Protein AF-X0XHG9-F1 (afdb_monomer_lite)

Organism: NCBI:txid412755

Foldseek 3Di:
DPPPQDLVRLCVCVVVVPPPRPQRPPVVVLVVLVVVDPDPVRSCVVCVVVVVPPPD

Structure (mmCIF, N/CA/C/O backbone):
data_AF-X0XHG9-F1
#
_entry.id   AF-X0XHG9-F1
#
loop_
_atom_site.group_PDB
_atom_site.id
_atom_site.type_symbol
_atom_site.label_atom_id
_atom_site.label_alt_id
_atom_site.label_comp_id
_atom_site.label_asym_id
_atom_site.label_entity_id
_atom_site.label_seq_id
_atom_site.pdbx_PDB_ins_code
_atom_site.Cartn_x
_atom_site.Cartn_y
_atom_site.Cartn_z
_atom_site.occupancy
_atom_site.B_iso_or_equiv
_atom_site.auth_seq_id
_atom_site.auth_comp_id
_atom_site.auth_asym_id
_atom_site.auth_atom_id
_atom_site.pdbx_PDB_model_num
ATOM 1 N N . MET A 1 1 ? -9.970 14.629 24.888 1.00 34.59 1 MET A N 1
ATOM 2 C CA . MET A 1 1 ? -8.929 13.581 24.964 1.00 34.59 1 MET A CA 1
ATOM 3 C C . MET A 1 1 ? -8.985 12.742 23.700 1.00 34.59 1 MET A C 1
ATOM 5 O O . MET A 1 1 ? -10.022 12.144 23.450 1.00 34.59 1 MET A O 1
ATOM 9 N N . ALA A 1 2 ? -7.921 12.705 22.897 1.00 42.88 2 ALA A N 1
ATOM 10 C CA . ALA A 1 2 ? -7.814 11.713 21.832 1.00 42.88 2 ALA A CA 1
ATOM 11 C C . ALA A 1 2 ? -7.499 10.359 22.484 1.00 42.88 2 ALA A C 1
ATOM 13 O O . ALA A 1 2 ? -6.398 10.175 22.999 1.00 42.88 2 ALA A O 1
ATOM 14 N N . ASN A 1 3 ? -8.461 9.434 22.507 1.00 49.62 3 ASN A N 1
ATOM 15 C CA . ASN A 1 3 ? -8.163 8.024 22.752 1.00 49.62 3 ASN A CA 1
ATOM 16 C C . ASN A 1 3 ? -7.272 7.587 21.587 1.00 49.62 3 ASN A C 1
ATOM 18 O O . ASN A 1 3 ? -7.772 7.390 20.479 1.00 49.62 3 ASN A O 1
ATOM 22 N N . SER A 1 4 ? -5.951 7.551 21.787 1.00 55.25 4 SER A N 1
ATOM 23 C CA . SER A 1 4 ? -5.034 7.198 20.709 1.00 55.25 4 SER A CA 1
ATOM 24 C C . SER A 1 4 ? -5.233 5.722 20.399 1.00 55.25 4 SER A C 1
ATOM 26 O O . SER A 1 4 ? -4.683 4.857 21.080 1.00 55.25 4 SER A O 1
ATOM 28 N N . SER A 1 5 ? -6.066 5.446 19.400 1.00 64.38 5 SER A N 1
ATOM 29 C CA . SER A 1 5 ? -6.247 4.105 18.875 1.00 64.38 5 SER A CA 1
ATOM 30 C C . SER A 1 5 ? -4.876 3.483 18.622 1.00 64.38 5 SER A C 1
ATOM 32 O O . SER A 1 5 ? -4.002 4.093 17.988 1.00 64.38 5 SER A O 1
ATOM 34 N N . SER A 1 6 ? -4.666 2.287 19.165 1.00 72.25 6 SER A N 1
ATOM 35 C CA . SER A 1 6 ? -3.407 1.578 18.978 1.00 72.25 6 SER A CA 1
ATOM 36 C C . SER A 1 6 ? -3.169 1.347 17.483 1.00 72.25 6 SER A C 1
ATOM 38 O O . SER A 1 6 ? -4.102 1.257 16.683 1.00 72.25 6 SER A O 1
ATOM 40 N N . SER A 1 7 ? -1.911 1.224 17.056 1.00 66.94 7 SER A N 1
ATOM 41 C CA . SER A 1 7 ? -1.606 0.922 15.647 1.00 66.94 7 SER A CA 1
ATOM 42 C C . SER A 1 7 ? -2.320 -0.344 15.144 1.00 66.94 7 SER A C 1
ATOM 44 O O . SER A 1 7 ? -2.659 -0.422 13.968 1.00 66.94 7 SER A O 1
ATOM 46 N N . ARG A 1 8 ? -2.608 -1.296 16.044 1.00 69.19 8 ARG A N 1
ATOM 47 C CA . ARG A 1 8 ? -3.391 -2.504 15.758 1.00 69.19 8 ARG A CA 1
ATOM 48 C C . ARG A 1 8 ? -4.848 -2.185 15.422 1.00 69.19 8 ARG A C 1
ATOM 50 O O . ARG A 1 8 ? -5.361 -2.682 14.430 1.00 69.19 8 ARG A O 1
ATOM 57 N N . GLU A 1 9 ? -5.509 -1.375 16.235 1.00 75.25 9 GLU A N 1
ATOM 58 C CA . GLU A 1 9 ? -6.906 -0.979 16.016 1.00 75.25 9 GLU A CA 1
ATOM 59 C C . GLU A 1 9 ? -7.069 -0.158 14.733 1.00 75.25 9 GLU A C 1
ATOM 61 O O . GLU A 1 9 ? -8.009 -0.390 13.979 1.00 75.25 9 GLU A O 1
ATOM 66 N N . ARG A 1 10 ? -6.111 0.729 14.428 1.00 74.19 10 ARG A N 1
ATOM 67 C CA . ARG A 1 10 ? -6.090 1.482 13.162 1.00 74.19 10 ARG A CA 1
ATOM 68 C C . ARG A 1 10 ? -5.945 0.570 11.940 1.00 74.19 10 ARG A C 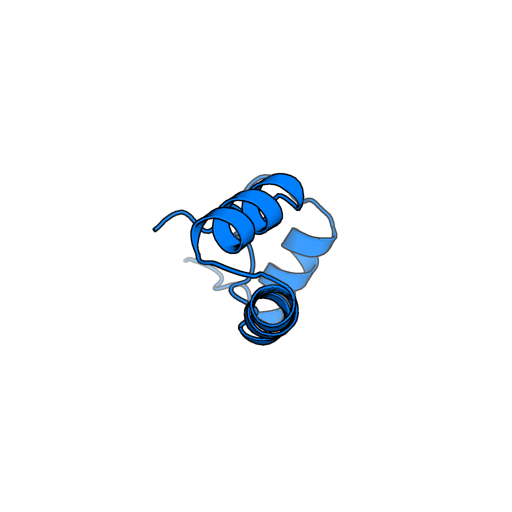1
ATOM 70 O O . ARG A 1 10 ? -6.633 0.779 10.948 1.00 74.19 10 ARG A O 1
ATOM 77 N N . LEU A 1 11 ? -5.086 -0.450 12.022 1.00 73.00 11 LEU A N 1
ATOM 78 C CA . LEU A 1 11 ? -4.921 -1.454 10.965 1.00 73.00 11 LEU A CA 1
ATOM 79 C C . LEU A 1 11 ? -6.199 -2.279 10.763 1.00 73.00 11 LEU A C 1
ATOM 81 O O . LEU A 1 11 ? -6.609 -2.475 9.625 1.00 73.00 11 LEU A O 1
ATOM 85 N N . LEU A 1 12 ? -6.832 -2.736 11.847 1.00 75.81 12 LEU A N 1
ATOM 86 C CA . LEU A 1 12 ? -8.079 -3.504 11.768 1.00 75.81 12 LEU A CA 1
ATOM 87 C C . LEU A 1 12 ? -9.213 -2.672 11.159 1.00 75.81 12 LEU A C 1
ATOM 89 O O . LEU A 1 12 ? -9.862 -3.133 10.230 1.00 75.81 12 LEU A O 1
ATOM 93 N N . ALA A 1 13 ? -9.372 -1.416 11.585 1.00 76.56 13 ALA A N 1
ATOM 94 C CA . ALA A 1 13 ? -10.362 -0.508 11.009 1.00 76.56 13 ALA A CA 1
ATOM 95 C C . ALA A 1 13 ? -10.143 -0.265 9.503 1.00 76.56 13 ALA A C 1
ATOM 97 O O . ALA A 1 13 ? -11.107 -0.180 8.746 1.00 76.56 13 ALA A O 1
ATOM 98 N N . ALA A 1 14 ? -8.885 -0.175 9.056 1.00 74.31 14 ALA A N 1
ATOM 99 C CA . ALA A 1 14 ? -8.563 -0.036 7.637 1.00 74.31 14 ALA A CA 1
ATOM 100 C C . ALA A 1 14 ? -8.855 -1.316 6.832 1.00 74.31 14 ALA A C 1
ATOM 102 O O . ALA A 1 14 ? -9.350 -1.221 5.712 1.00 74.31 14 ALA A O 1
ATOM 103 N N . ILE A 1 15 ? -8.589 -2.500 7.398 1.00 71.12 15 ILE A N 1
ATOM 104 C CA . ILE A 1 15 ? -8.931 -3.795 6.780 1.00 71.12 15 ILE A CA 1
ATOM 105 C C . ILE A 1 15 ? -10.453 -3.959 6.657 1.00 71.12 15 ILE A C 1
ATOM 107 O O . ILE A 1 15 ? -10.929 -4.422 5.624 1.00 71.12 15 ILE A O 1
ATOM 111 N N . ASP A 1 16 ? -11.209 -3.522 7.665 1.00 80.88 16 ASP A N 1
ATOM 112 C CA . ASP A 1 16 ? -12.677 -3.577 7.683 1.00 80.88 16 ASP A CA 1
ATOM 113 C C . ASP A 1 16 ? -13.340 -2.495 6.800 1.00 80.88 16 ASP A C 1
ATOM 115 O O . ASP A 1 16 ? -14.566 -2.392 6.749 1.00 80.88 16 ASP A O 1
ATOM 119 N N . GLY A 1 17 ? -12.553 -1.671 6.095 1.00 69.50 17 GLY A N 1
ATOM 120 C CA . GLY A 1 17 ? -13.061 -0.636 5.191 1.00 69.50 17 GLY A CA 1
ATOM 121 C C . GLY A 1 17 ? -13.740 0.538 5.902 1.00 69.50 17 GLY A C 1
ATOM 122 O O . GLY A 1 17 ? -14.571 1.223 5.303 1.00 69.50 17 GLY A O 1
ATOM 123 N N . ALA A 1 18 ? -13.415 0.785 7.176 1.00 75.75 18 ALA A N 1
ATOM 124 C CA . ALA A 1 18 ? -14.015 1.873 7.935 1.00 75.75 18 ALA A CA 1
ATOM 125 C C . ALA A 1 18 ? -13.677 3.238 7.307 1.00 75.75 18 ALA A C 1
ATOM 127 O O . ALA A 1 18 ? -12.516 3.570 7.050 1.00 75.75 18 ALA A O 1
ATOM 128 N N . ALA A 1 19 ? -14.705 4.058 7.080 1.00 69.62 19 ALA A N 1
ATOM 129 C CA . ALA A 1 19 ? -14.545 5.378 6.484 1.00 69.62 19 ALA A CA 1
ATOM 130 C C . ALA A 1 19 ? -13.618 6.263 7.338 1.00 69.62 19 ALA A C 1
ATOM 132 O O . ALA A 1 19 ? -13.829 6.434 8.538 1.00 69.62 19 ALA A O 1
ATOM 133 N N . GLY A 1 20 ? -12.588 6.833 6.708 1.00 71.31 20 GLY A N 1
ATOM 134 C CA . GLY A 1 20 ? -11.598 7.674 7.387 1.00 71.31 20 GLY A CA 1
ATOM 135 C C . GLY A 1 20 ? -10.519 6.905 8.157 1.00 71.31 20 GLY A C 1
ATOM 136 O O . GLY A 1 20 ? -9.691 7.542 8.809 1.00 71.31 20 GLY A O 1
ATOM 137 N N . ALA A 1 21 ? -10.485 5.567 8.079 1.00 66.88 21 ALA A N 1
ATOM 138 C CA . ALA A 1 21 ? -9.368 4.800 8.610 1.00 66.88 21 ALA A CA 1
ATOM 139 C C . ALA A 1 21 ? -8.081 5.156 7.837 1.00 66.88 21 ALA A C 1
ATOM 141 O O . ALA A 1 21 ? -8.056 5.051 6.607 1.00 66.88 21 ALA A O 1
ATOM 142 N N . PRO A 1 22 ? -7.010 5.602 8.521 1.00 67.06 22 PRO A N 1
ATOM 143 C CA . PRO A 1 22 ? -5.755 5.908 7.852 1.00 67.06 22 PRO A CA 1
ATOM 144 C C . PRO A 1 22 ? -5.183 4.625 7.250 1.00 67.06 22 PRO A C 1
ATOM 146 O O . PRO A 1 22 ? -5.083 3.616 7.952 1.00 67.06 22 PRO A O 1
ATOM 149 N N . VAL A 1 23 ? -4.780 4.672 5.973 1.00 66.94 23 VAL A N 1
ATOM 150 C CA . VAL A 1 23 ? -4.097 3.545 5.328 1.00 66.94 23 VAL A CA 1
ATOM 151 C C . VAL A 1 23 ? -2.875 3.209 6.180 1.00 66.94 23 VAL A C 1
ATOM 153 O O . VAL A 1 23 ? -2.016 4.071 6.398 1.00 66.94 23 VAL A O 1
ATOM 156 N N . PRO A 1 24 ? -2.782 1.987 6.719 1.00 66.31 24 PRO A N 1
ATOM 157 C CA . PRO A 1 24 ? -1.646 1.622 7.527 1.00 66.31 24 PRO A CA 1
ATOM 158 C C . PRO A 1 24 ? -0.429 1.618 6.608 1.00 66.31 24 PRO A C 1
ATOM 160 O O . PRO A 1 24 ? -0.374 0.853 5.645 1.00 66.31 24 PRO A O 1
ATOM 163 N N . CYS A 1 25 ? 0.563 2.453 6.928 1.00 61.38 25 CYS A N 1
ATOM 164 C CA . CYS A 1 25 ? 1.904 2.391 6.347 1.00 61.38 25 CYS A CA 1
ATOM 165 C C . CYS A 1 25 ? 2.606 1.100 6.805 1.00 61.38 25 CYS A C 1
ATOM 167 O O . CYS A 1 25 ? 3.578 1.102 7.557 1.00 61.38 25 CYS A O 1
ATOM 169 N N . SER A 1 26 ? 2.059 -0.043 6.395 1.00 60.31 26 SER A N 1
ATOM 170 C CA . SER A 1 26 ? 2.662 -1.355 6.535 1.00 60.31 26 SER A CA 1
ATOM 171 C C . SER A 1 26 ? 3.802 -1.432 5.530 1.00 60.31 26 SER A C 1
ATOM 173 O O . SER A 1 26 ? 3.619 -1.824 4.376 1.00 60.31 26 SER A O 1
ATOM 175 N N . PHE A 1 27 ? 4.999 -1.045 5.973 1.00 56.38 27 PHE A N 1
ATOM 176 C CA . PHE A 1 27 ? 6.233 -1.112 5.184 1.00 56.38 27 PHE A CA 1
ATOM 177 C C . PHE A 1 27 ? 6.443 -2.482 4.510 1.00 56.38 27 PHE A C 1
ATOM 179 O O . PHE A 1 27 ? 7.092 -2.558 3.470 1.00 56.38 27 PHE A O 1
ATOM 186 N N . MET A 1 28 ? 5.870 -3.564 5.058 1.00 55.47 28 MET A N 1
ATOM 187 C CA . MET A 1 28 ? 5.973 -4.909 4.486 1.00 55.47 28 MET A CA 1
ATOM 188 C C . MET A 1 28 ? 5.157 -5.097 3.199 1.00 55.47 28 MET A C 1
ATOM 190 O O . MET A 1 28 ? 5.674 -5.696 2.258 1.00 55.47 28 MET A O 1
ATOM 194 N N . ILE A 1 29 ? 3.935 -4.557 3.108 1.00 65.62 29 ILE A N 1
ATOM 195 C CA . ILE A 1 29 ? 3.117 -4.673 1.884 1.00 65.62 29 ILE A CA 1
AT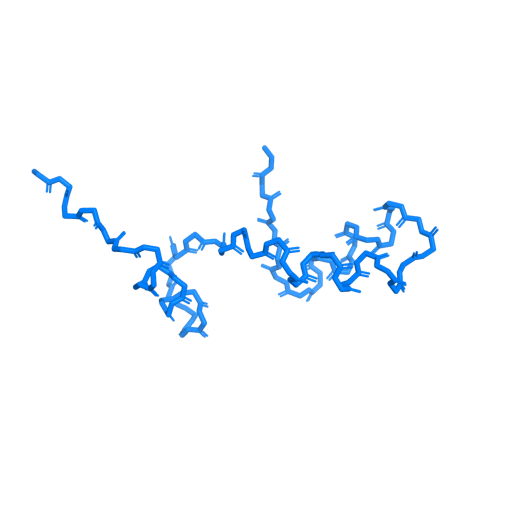OM 196 C C . ILE A 1 29 ? 3.707 -3.799 0.773 1.00 65.62 29 ILE A C 1
ATOM 198 O O . ILE A 1 29 ? 3.871 -4.262 -0.356 1.00 65.62 29 ILE A O 1
ATOM 202 N N . PHE A 1 30 ? 4.131 -2.576 1.108 1.00 70.44 30 PHE A N 1
ATOM 203 C CA . PHE A 1 30 ? 4.774 -1.674 0.150 1.00 70.44 30 PHE A CA 1
ATOM 204 C C . PHE A 1 30 ? 6.095 -2.234 -0.382 1.00 70.44 30 PHE A C 1
ATOM 206 O O . PHE A 1 30 ? 6.371 -2.126 -1.573 1.00 70.44 30 PHE A O 1
ATOM 213 N N . ARG A 1 31 ? 6.892 -2.906 0.458 1.00 73.75 31 ARG A N 1
ATOM 214 C CA . ARG A 1 31 ? 8.160 -3.515 0.033 1.00 73.75 31 ARG A CA 1
ATOM 215 C C . ARG A 1 31 ? 7.967 -4.754 -0.844 1.00 73.75 31 ARG A C 1
ATOM 217 O O . ARG A 1 31 ? 8.699 -4.911 -1.818 1.00 73.75 31 ARG A O 1
ATOM 224 N N . ALA A 1 32 ? 6.993 -5.610 -0.531 1.00 80.88 32 ALA A N 1
ATOM 225 C CA . ALA A 1 32 ? 6.666 -6.762 -1.371 1.00 80.88 32 ALA A CA 1
ATOM 226 C C . ALA A 1 32 ? 6.146 -6.321 -2.749 1.00 80.88 32 ALA A C 1
ATOM 228 O O . ALA A 1 32 ? 6.609 -6.830 -3.768 1.00 80.88 32 ALA A O 1
ATOM 229 N N . LEU A 1 33 ? 5.256 -5.321 -2.784 1.00 82.06 33 LEU A N 1
ATOM 230 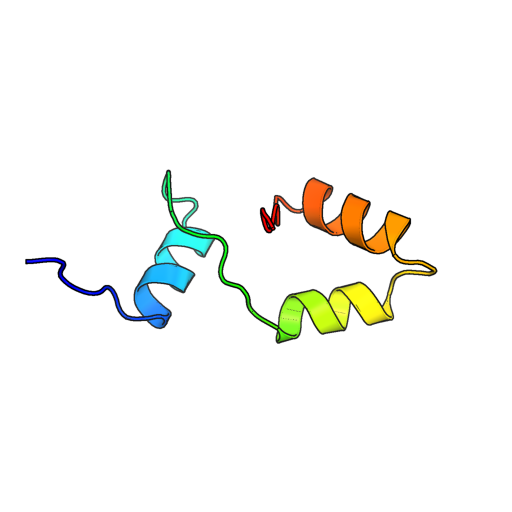C CA . LEU A 1 33 ? 4.754 -4.737 -4.028 1.00 82.06 33 LEU A CA 1
ATOM 231 C C . LEU A 1 33 ? 5.875 -4.054 -4.823 1.00 82.06 33 LEU A C 1
ATOM 233 O O . LEU A 1 33 ? 5.966 -4.242 -6.035 1.00 82.06 33 LEU A O 1
ATOM 237 N N . ARG A 1 34 ? 6.772 -3.318 -4.149 1.00 85.94 34 ARG A N 1
ATOM 238 C CA . ARG A 1 34 ? 7.924 -2.668 -4.788 1.00 85.94 34 ARG A CA 1
ATOM 239 C C . ARG A 1 34 ? 8.826 -3.670 -5.504 1.00 85.94 34 ARG A C 1
ATOM 241 O O . ARG A 1 34 ? 9.247 -3.390 -6.619 1.00 85.94 34 ARG A O 1
ATOM 248 N N . GLY A 1 35 ? 9.083 -4.832 -4.901 1.00 88.38 35 GLY A N 1
ATOM 249 C CA . GLY A 1 35 ? 9.888 -5.899 -5.510 1.00 88.38 35 GLY A CA 1
ATOM 250 C C . GLY A 1 35 ? 9.267 -6.543 -6.757 1.00 88.38 35 GLY A C 1
ATOM 251 O O . GLY A 1 35 ? 9.947 -7.298 -7.442 1.00 88.38 35 GLY A O 1
ATOM 252 N N . GLN A 1 36 ? 7.997 -6.253 -7.055 1.00 89.12 36 GLN A N 1
ATOM 253 C CA . GLN A 1 36 ? 7.268 -6.751 -8.226 1.00 89.12 36 GLN A CA 1
ATOM 254 C C . GLN A 1 36 ? 7.020 -5.675 -9.295 1.00 89.12 36 GLN A C 1
ATOM 256 O O . GLN A 1 36 ? 6.276 -5.939 -10.236 1.00 89.12 36 GLN A O 1
ATOM 261 N N . CYS A 1 37 ? 7.567 -4.466 -9.135 1.00 91.94 37 CYS A N 1
ATOM 262 C CA . CYS A 1 37 ? 7.379 -3.357 -10.073 1.00 91.94 37 CYS A CA 1
ATOM 263 C C . CYS A 1 37 ? 8.691 -3.047 -10.798 1.00 91.94 37 CYS A C 1
ATOM 265 O O . CYS A 1 37 ? 9.756 -3.065 -10.180 1.00 91.94 37 CYS A O 1
ATOM 267 N N . ALA A 1 38 ? 8.610 -2.714 -12.084 1.00 94.31 38 ALA A N 1
ATOM 268 C CA . ALA A 1 38 ? 9.771 -2.349 -12.891 1.00 94.31 38 ALA A CA 1
ATOM 269 C C . ALA A 1 38 ? 10.316 -0.958 -12.533 1.00 94.31 38 ALA A C 1
ATOM 271 O O . ALA A 1 38 ? 11.526 -0.737 -12.537 1.00 94.31 38 ALA A O 1
ATOM 272 N N . ASP A 1 39 ? 9.428 -0.022 -12.194 1.00 92.62 39 ASP A N 1
ATOM 273 C CA . ASP A 1 39 ? 9.776 1.364 -11.900 1.00 92.62 39 ASP A CA 1
ATOM 274 C C . ASP A 1 39 ? 8.854 1.983 -10.836 1.00 92.62 39 ASP A C 1
ATOM 276 O O . ASP A 1 39 ? 7.964 1.337 -10.272 1.00 92.62 39 ASP A O 1
ATOM 280 N N . GLU A 1 40 ? 9.154 3.220 -10.438 1.00 85.3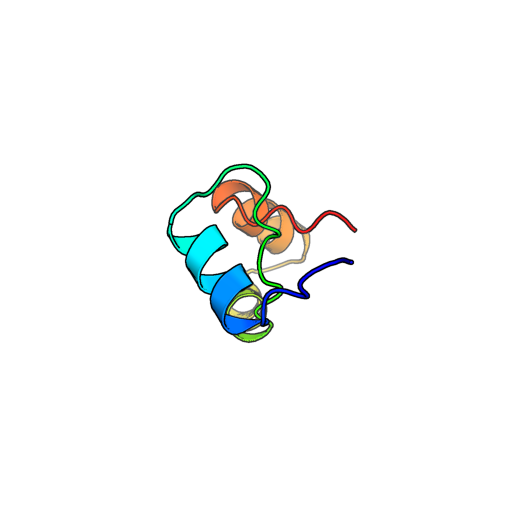1 40 GLU A N 1
ATOM 281 C CA . GLU A 1 40 ? 8.374 3.951 -9.428 1.00 85.31 40 GLU A CA 1
ATOM 282 C C . GLU A 1 40 ? 6.971 4.335 -9.913 1.00 85.31 40 GLU A C 1
ATOM 284 O O . GLU A 1 40 ? 6.049 4.393 -9.099 1.00 85.31 40 GLU A O 1
ATOM 289 N N . PHE A 1 41 ? 6.778 4.526 -11.220 1.00 90.81 41 PHE A N 1
ATOM 290 C CA . PHE A 1 41 ? 5.476 4.868 -11.791 1.00 90.81 41 PHE A CA 1
ATOM 291 C C . PHE A 1 41 ? 4.507 3.688 -11.706 1.00 90.81 41 PHE A C 1
ATOM 293 O O . PHE A 1 41 ? 3.362 3.851 -11.281 1.00 90.81 41 PHE A O 1
ATOM 300 N N . GLU A 1 42 ? 4.962 2.484 -12.052 1.00 91.25 42 GLU A N 1
ATOM 301 C CA . GLU A 1 42 ? 4.199 1.252 -11.887 1.00 91.25 42 GLU A CA 1
ATOM 302 C C . GLU A 1 42 ? 3.872 1.014 -10.412 1.00 91.25 42 GLU A C 1
ATOM 304 O O . GLU A 1 42 ? 2.730 0.693 -10.076 1.00 91.25 42 GLU A O 1
ATOM 309 N N . PHE A 1 43 ? 4.848 1.228 -9.529 1.00 87.94 43 PHE A N 1
ATOM 310 C CA . PHE A 1 43 ? 4.653 1.091 -8.093 1.00 87.94 43 PHE A CA 1
ATOM 311 C C . PHE A 1 43 ? 3.578 2.051 -7.570 1.00 87.94 43 PHE A C 1
ATOM 313 O O . PHE A 1 43 ? 2.673 1.624 -6.853 1.00 87.94 43 PHE A O 1
ATOM 320 N N . ALA A 1 44 ? 3.613 3.329 -7.954 1.00 82.75 44 ALA A N 1
ATOM 321 C CA . ALA A 1 44 ? 2.592 4.314 -7.590 1.00 82.75 44 ALA A CA 1
ATOM 322 C C . ALA A 1 44 ? 1.207 3.960 -8.159 1.00 82.75 44 ALA A C 1
ATOM 324 O O . ALA A 1 44 ? 0.210 3.991 -7.436 1.00 82.75 44 ALA A O 1
ATOM 325 N N . ARG A 1 45 ? 1.135 3.551 -9.433 1.00 87.56 45 ARG A N 1
AT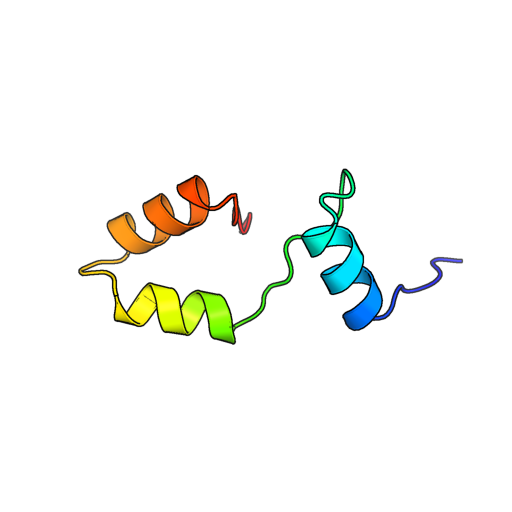OM 326 C CA . ARG A 1 45 ? -0.123 3.138 -10.073 1.00 87.56 45 ARG A CA 1
ATOM 327 C C . ARG A 1 45 ? -0.752 1.941 -9.361 1.00 87.56 45 ARG A C 1
ATOM 329 O O . ARG A 1 45 ? -1.929 1.991 -9.024 1.00 87.56 45 ARG A O 1
ATOM 336 N N . ARG A 1 46 ? 0.027 0.890 -9.085 1.00 84.50 46 ARG A N 1
ATOM 337 C CA . ARG A 1 46 ? -0.478 -0.325 -8.424 1.00 84.50 46 ARG A CA 1
ATOM 338 C C . ARG A 1 46 ? -0.882 -0.072 -6.972 1.00 84.50 46 ARG A C 1
ATOM 340 O O . ARG A 1 46 ? -1.850 -0.667 -6.517 1.00 84.50 46 ARG A O 1
ATOM 347 N N . GLN A 1 47 ? -0.193 0.823 -6.260 1.00 78.50 47 GLN A N 1
ATOM 348 C CA . GLN A 1 47 ? -0.640 1.290 -4.941 1.00 78.50 47 GLN A CA 1
ATOM 349 C C . GLN A 1 47 ? -2.023 1.947 -5.037 1.00 78.50 47 GLN A C 1
ATOM 351 O O . GLN A 1 47 ? -2.929 1.570 -4.297 1.00 78.50 47 GLN A O 1
ATOM 356 N N . ARG A 1 48 ? -2.222 2.845 -6.011 1.00 77.69 48 ARG A N 1
ATOM 357 C CA . ARG A 1 48 ? -3.517 3.493 -6.252 1.00 77.69 48 ARG A CA 1
ATOM 358 C C . ARG A 1 48 ? -4.625 2.491 -6.583 1.00 77.69 48 ARG A C 1
ATOM 360 O O . ARG A 1 48 ? -5.704 2.580 -6.008 1.00 77.69 48 ARG A O 1
ATOM 367 N N . ASP A 1 49 ? -4.363 1.535 -7.474 1.00 78.69 49 ASP A N 1
ATOM 368 C CA . ASP A 1 49 ? -5.350 0.524 -7.890 1.00 78.69 49 ASP A CA 1
ATOM 369 C C . ASP A 1 49 ? -5.763 -0.406 -6.731 1.00 78.69 49 ASP A C 1
ATOM 371 O O . ASP A 1 49 ? -6.883 -0.909 -6.706 1.00 78.69 49 ASP A O 1
ATOM 375 N N . LEU A 1 50 ? -4.884 -0.594 -5.740 1.00 74.88 50 LEU A N 1
ATOM 376 C CA . LEU A 1 50 ? -5.161 -1.329 -4.500 1.00 74.88 50 LEU A CA 1
ATOM 377 C C . LEU A 1 50 ? -5.851 -0.474 -3.419 1.00 74.88 50 LEU A C 1
ATOM 379 O O . LEU A 1 50 ? -6.079 -0.964 -2.315 1.00 74.88 50 LEU A O 1
ATOM 383 N N . GLY A 1 51 ? -6.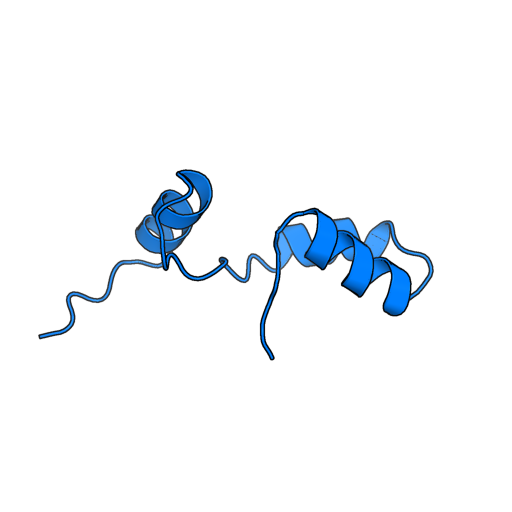145 0.802 -3.692 1.00 69.44 51 GLY A N 1
ATOM 384 C CA . GLY A 1 51 ? -6.677 1.741 -2.698 1.00 69.44 51 GLY A CA 1
ATOM 385 C C . GLY A 1 51 ? -5.651 2.173 -1.642 1.00 69.44 51 GLY A C 1
ATOM 386 O O . GLY A 1 51 ? -6.010 2.795 -0.644 1.00 69.44 51 GLY A O 1
ATOM 387 N N . LEU A 1 52 ? -4.368 1.868 -1.860 1.00 70.19 52 LEU A N 1
ATOM 388 C CA . LEU A 1 52 ? -3.245 2.274 -1.020 1.00 70.19 52 LEU A CA 1
ATOM 389 C C . LEU A 1 52 ? -2.783 3.677 -1.437 1.00 70.19 52 LEU A C 1
ATOM 391 O O . LEU A 1 52 ? -1.656 3.870 -1.885 1.00 70.19 52 LEU A O 1
ATOM 395 N N . ASP A 1 53 ? -3.672 4.663 -1.337 1.00 64.06 53 ASP A N 1
ATOM 396 C CA . ASP A 1 53 ? -3.324 6.065 -1.578 1.00 64.06 53 ASP A CA 1
ATOM 397 C C . ASP A 1 53 ? -2.620 6.627 -0.336 1.00 64.06 53 ASP A C 1
ATOM 399 O O . ASP A 1 53 ? -3.229 7.251 0.539 1.00 64.06 53 ASP A O 1
ATOM 403 N N . ALA A 1 54 ? -1.324 6.328 -0.214 1.00 58.78 54 ALA A N 1
ATOM 404 C CA . ALA A 1 54 ? -0.461 7.000 0.743 1.00 58.78 54 ALA A CA 1
ATOM 405 C C . ALA A 1 54 ? -0.286 8.447 0.270 1.00 58.78 54 ALA A C 1
ATOM 407 O O . ALA A 1 54 ? 0.640 8.765 -0.474 1.00 58.78 54 ALA A O 1
ATOM 408 N N . ARG A 1 55 ? -1.212 9.321 0.675 1.00 51.50 55 ARG A N 1
ATOM 409 C CA . ARG A 1 55 ? -1.046 10.765 0.514 1.00 51.50 55 ARG A CA 1
ATOM 410 C C . ARG A 1 55 ? 0.260 11.164 1.201 1.00 51.50 55 ARG A C 1
ATOM 412 O O . ARG A 1 55 ? 0.382 10.979 2.413 1.00 51.50 55 ARG A O 1
ATOM 419 N N . VAL A 1 56 ? 1.221 11.642 0.415 1.00 42.38 56 VAL A N 1
ATOM 420 C CA . VAL A 1 56 ? 2.437 12.302 0.910 1.00 42.38 56 VAL A CA 1
ATOM 421 C C . VAL A 1 56 ? 2.081 13.716 1.344 1.00 42.38 56 VAL A C 1
ATOM 423 O O . VAL A 1 56 ? 1.309 14.368 0.603 1.00 42.38 56 VAL A O 1
#

Radius of gyration: 13.0 Å; chains: 1; bounding box: 24×20×38 Å

Secondary structure (DSSP, 8-state):
------HHHHHHHHHTT-TTPPPP--HHHHHHHHTT-SSHHHHHHHHHHTT-----

Sequence (56 aa):
MANSSSSRERLLAAIDGAAGAPVPCSFMIFRALRGQCADEFEFARRQRDLGLDARV

pLDDT: mean 72.04, std 13.23, range [34.59, 94.31]